Protein AF-A0A1H5TJH4-F1 (afdb_monomer)

Foldseek 3Di:
DDDDDDDDDDDDDDDDDDDPPPDDDDDPPLPPFADQKAKDWDAACDDQQHRDIWM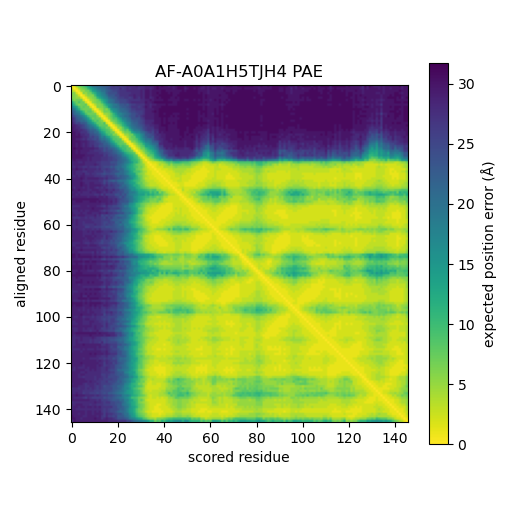WIWGQDPLGIKIKTKDFPHPDWDQDPVRWIWGWIKIWIDDPSVRDIDIAIWIQTPVQRKTARPVVQKIWGQADWTAHSVRHTGGTGIGHDD

Organism: NCBI:txid493375

Structure (mmCIF, N/CA/C/O backbone):
data_AF-A0A1H5TJH4-F1
#
_entry.id   AF-A0A1H5TJH4-F1
#
loop_
_atom_site.group_PDB
_atom_site.id
_atom_site.type_symbol
_atom_site.label_atom_id
_atom_site.label_alt_id
_atom_site.label_comp_id
_atom_site.label_asym_id
_atom_site.label_entity_id
_atom_site.label_seq_id
_atom_site.pdbx_PDB_ins_code
_atom_site.Cartn_x
_atom_site.Cartn_y
_atom_site.Cartn_z
_atom_site.occupancy
_atom_site.B_iso_or_equiv
_atom_site.auth_seq_id
_atom_site.auth_comp_id
_atom_site.auth_asym_id
_atom_site.auth_atom_id
_atom_site.pdbx_PDB_model_num
ATOM 1 N N . MET A 1 1 ? -16.532 53.457 70.701 1.00 37.81 1 MET A N 1
ATOM 2 C CA . MET A 1 1 ? -15.664 54.403 69.962 1.00 37.81 1 MET A CA 1
ATOM 3 C C . MET A 1 1 ? -14.207 53.979 70.138 1.00 37.81 1 MET A C 1
ATOM 5 O O . MET A 1 1 ? -13.840 53.761 71.278 1.00 37.81 1 MET A O 1
ATOM 9 N N . ARG A 1 2 ? -13.441 53.896 69.029 1.00 38.47 2 ARG A N 1
ATOM 10 C CA . ARG A 1 2 ? -11.954 53.946 68.896 1.00 38.47 2 ARG A CA 1
ATOM 11 C C . ARG A 1 2 ? -11.147 52.906 69.707 1.00 38.47 2 ARG A C 1
ATOM 13 O O . ARG A 1 2 ? -11.067 52.998 70.917 1.00 38.47 2 ARG A O 1
ATOM 20 N N . ASN A 1 3 ? -10.637 51.819 69.122 1.00 36.03 3 ASN A N 1
ATOM 21 C CA . ASN A 1 3 ? -9.486 51.695 68.205 1.00 36.03 3 ASN A CA 1
ATOM 22 C C . ASN A 1 3 ? -8.188 52.344 68.730 1.00 36.03 3 ASN A C 1
ATOM 24 O O . ASN A 1 3 ? -8.114 53.569 68.764 1.00 36.03 3 ASN A O 1
ATOM 28 N N . SER A 1 4 ? -7.178 51.525 69.062 1.00 40.84 4 SER A N 1
ATOM 29 C CA . SER A 1 4 ? -5.758 51.836 68.826 1.00 40.84 4 SER A CA 1
ATOM 30 C C . SER A 1 4 ? -4.835 50.622 69.011 1.00 40.84 4 SER A C 1
ATOM 32 O O . SER A 1 4 ? -4.855 49.939 70.030 1.00 40.84 4 SER A O 1
ATOM 34 N N . ASN A 1 5 ? -4.025 50.410 67.973 1.00 40.78 5 ASN A N 1
ATOM 35 C CA . ASN A 1 5 ? -2.920 49.468 67.806 1.00 40.78 5 ASN A CA 1
ATOM 36 C C . ASN A 1 5 ? -1.694 49.795 68.677 1.00 40.78 5 ASN A C 1
ATOM 38 O O . ASN A 1 5 ? -1.345 50.964 68.783 1.00 40.78 5 ASN A O 1
ATOM 42 N N . TYR A 1 6 ? -0.946 48.761 69.085 1.00 34.84 6 TYR A N 1
ATOM 43 C CA . TYR A 1 6 ? 0.533 48.713 69.131 1.00 34.84 6 TYR A CA 1
ATOM 44 C C . TYR A 1 6 ? 0.941 47.238 68.905 1.00 34.84 6 TYR A C 1
ATOM 46 O O . TYR A 1 6 ? 0.585 46.375 69.695 1.00 34.84 6 TYR A O 1
ATOM 54 N N . GLN A 1 7 ? 1.337 46.829 67.693 1.00 35.69 7 GLN A N 1
ATOM 55 C CA . GLN A 1 7 ? 2.693 46.829 67.112 1.00 35.69 7 GLN A CA 1
ATOM 56 C C . GLN A 1 7 ? 3.758 45.958 67.819 1.00 35.69 7 GLN A C 1
ATOM 58 O O . GLN A 1 7 ? 4.212 46.315 68.894 1.00 35.69 7 GLN A O 1
ATOM 63 N N . ASN A 1 8 ? 4.253 44.956 67.058 1.00 33.53 8 ASN A N 1
ATOM 64 C CA . ASN A 1 8 ? 5.662 44.527 66.870 1.00 33.53 8 ASN A CA 1
ATOM 65 C C . ASN A 1 8 ? 6.471 44.043 68.106 1.00 33.53 8 ASN A C 1
ATOM 67 O O . ASN A 1 8 ? 6.488 44.694 69.131 1.00 33.53 8 ASN A O 1
ATOM 71 N N . ARG A 1 9 ? 7.306 42.989 68.086 1.00 33.62 9 ARG A N 1
ATOM 72 C CA . ARG A 1 9 ? 8.088 42.352 67.007 1.00 33.62 9 ARG A CA 1
ATOM 73 C C . ARG A 1 9 ? 8.786 41.079 67.537 1.00 33.62 9 ARG A C 1
ATOM 75 O O . ARG A 1 9 ? 9.112 41.002 68.713 1.00 33.62 9 ARG A O 1
ATOM 82 N N . ASN A 1 10 ? 9.189 40.224 66.591 1.00 33.00 10 ASN A N 1
ATOM 83 C CA . ASN A 1 10 ? 10.299 39.252 66.631 1.00 33.00 10 ASN A CA 1
ATOM 84 C C . ASN A 1 10 ? 10.096 37.889 67.321 1.00 33.00 10 ASN A C 1
ATOM 86 O O . ASN A 1 10 ? 10.311 37.748 68.518 1.00 33.00 10 ASN A O 1
ATOM 90 N N . ARG A 1 11 ? 9.981 36.828 66.503 1.00 32.78 11 ARG A N 1
ATOM 91 C CA . ARG A 1 11 ? 11.129 35.953 66.167 1.00 32.78 11 ARG A CA 1
ATOM 92 C C . ARG A 1 11 ? 10.775 34.923 65.081 1.00 32.78 11 ARG A C 1
ATOM 94 O O . ARG A 1 11 ? 9.888 34.100 65.240 1.00 32.78 11 ARG A O 1
ATOM 101 N N . SER A 1 12 ? 11.531 35.014 63.988 1.00 41.97 12 SER A N 1
ATOM 102 C CA . SER A 1 12 ? 11.979 33.961 63.065 1.00 41.97 12 SER A CA 1
ATOM 103 C C . SER A 1 12 ? 11.523 32.514 63.336 1.00 41.97 12 SER A C 1
ATOM 105 O O . SER A 1 12 ? 11.950 31.908 64.319 1.00 41.97 12 SER A O 1
ATOM 107 N N . ARG A 1 13 ? 10.803 31.912 62.375 1.00 31.64 13 ARG A N 1
ATOM 108 C CA . ARG A 1 13 ? 11.032 30.519 61.952 1.00 31.64 13 ARG A CA 1
ATOM 109 C C . ARG A 1 13 ? 10.420 30.222 60.579 1.00 31.64 13 ARG A C 1
ATOM 111 O O . ARG A 1 13 ? 9.217 30.314 60.379 1.00 31.64 13 ARG A O 1
ATOM 118 N N . ASN A 1 14 ? 11.309 29.864 59.656 1.00 38.00 14 ASN A N 1
ATOM 119 C CA . ASN A 1 14 ? 11.125 28.930 58.546 1.00 38.00 14 ASN A CA 1
ATOM 120 C C . ASN A 1 14 ? 9.839 28.083 58.600 1.00 38.00 14 ASN A C 1
ATOM 122 O O . ASN A 1 14 ? 9.698 27.272 59.508 1.00 38.00 14 ASN A O 1
ATOM 126 N N . GLN A 1 15 ? 9.000 28.174 57.565 1.00 40.19 15 GLN A N 1
ATOM 127 C CA . GLN A 1 15 ? 8.762 27.104 56.578 1.00 40.19 15 GLN A CA 1
ATOM 128 C C . GLN A 1 15 ? 7.639 27.544 55.627 1.00 40.19 15 GLN A C 1
ATOM 130 O O . GLN A 1 15 ? 6.494 27.753 56.019 1.00 40.19 15 GLN A O 1
ATOM 135 N N . ARG A 1 16 ? 8.008 27.744 54.358 1.00 34.62 16 ARG A N 1
ATOM 136 C CA . ARG A 1 16 ? 7.110 28.124 53.267 1.00 34.62 16 ARG A CA 1
ATOM 137 C C . ARG A 1 16 ? 6.187 26.947 52.939 1.00 34.62 16 ARG A C 1
ATOM 139 O O . ARG A 1 16 ? 6.610 25.996 52.293 1.00 34.62 16 ARG A O 1
ATOM 146 N N . PHE A 1 17 ? 4.932 27.050 53.361 1.00 36.88 17 PHE A N 1
ATOM 147 C CA . PHE A 1 17 ? 3.804 26.385 52.716 1.00 36.88 17 PHE A CA 1
ATOM 148 C C . PHE A 1 17 ? 3.448 27.155 51.440 1.00 36.88 17 PHE A C 1
ATOM 150 O O . PHE A 1 17 ? 3.333 28.379 51.470 1.00 36.88 17 PHE A O 1
ATOM 157 N N . GLY A 1 18 ? 3.277 26.446 50.326 1.00 31.30 18 GLY A N 1
ATOM 158 C CA . GLY A 1 18 ? 2.838 27.037 49.061 1.00 31.30 18 GLY A CA 1
ATOM 159 C C . GLY A 1 18 ? 3.332 26.240 47.866 1.00 31.30 18 GLY A C 1
ATOM 160 O O . GLY A 1 18 ? 4.171 26.718 47.109 1.00 31.30 18 GLY A O 1
ATOM 161 N N . GLY A 1 19 ? 2.858 24.996 47.754 1.00 37.22 19 GLY A N 1
ATOM 162 C CA . GLY A 1 19 ? 3.129 24.119 46.624 1.00 37.22 19 GLY A CA 1
ATOM 163 C C . GLY A 1 19 ? 2.632 24.742 45.323 1.00 37.22 19 GLY A C 1
ATOM 164 O O . GLY A 1 19 ? 1.434 24.804 45.076 1.00 37.22 19 GLY A O 1
ATOM 165 N N . ASN A 1 20 ? 3.573 25.171 44.487 1.00 33.94 20 ASN A N 1
ATOM 166 C CA . ASN A 1 20 ? 3.331 25.399 43.071 1.00 33.94 20 ASN A CA 1
ATOM 167 C C . ASN A 1 20 ? 3.579 24.076 42.345 1.00 33.94 20 ASN A C 1
ATOM 169 O O . ASN A 1 20 ? 4.683 23.806 41.871 1.00 33.94 20 ASN A O 1
ATOM 173 N N . ASN A 1 21 ? 2.536 23.243 42.312 1.00 36.44 21 ASN A N 1
ATOM 174 C CA . ASN A 1 21 ? 2.425 22.126 41.382 1.00 36.44 21 ASN A CA 1
ATOM 175 C C . ASN A 1 21 ? 2.375 22.696 39.961 1.00 36.44 21 ASN A C 1
ATOM 177 O O . ASN A 1 21 ? 1.312 23.040 39.452 1.00 36.44 21 ASN A O 1
ATOM 181 N N . TYR A 1 22 ? 3.534 22.778 39.312 1.00 37.19 22 TYR A N 1
ATOM 182 C CA . TYR A 1 22 ? 3.627 22.834 37.855 1.00 37.19 22 TYR A CA 1
ATOM 183 C C . TYR A 1 22 ? 3.433 21.418 37.296 1.00 37.19 22 TYR A C 1
ATOM 185 O O . TYR A 1 22 ? 4.318 20.841 36.671 1.00 37.19 22 TYR A O 1
ATOM 193 N N . GLU A 1 23 ? 2.261 20.848 37.555 1.00 45.41 23 GLU A N 1
ATOM 194 C CA . GLU A 1 23 ? 1.740 19.688 36.845 1.00 45.41 23 GLU A CA 1
ATOM 195 C C . GLU A 1 23 ? 0.528 20.142 36.033 1.00 45.41 23 GLU A C 1
ATOM 197 O O . GLU A 1 23 ? -0.278 20.937 36.500 1.00 45.41 23 GLU A O 1
ATOM 202 N N . GLN A 1 24 ? 0.395 19.583 34.830 1.00 42.47 24 GLN A N 1
ATOM 203 C CA . GLN A 1 24 ? -0.679 19.805 33.853 1.00 42.47 24 GLN A CA 1
ATOM 204 C C . GLN A 1 24 ? -0.566 21.069 32.998 1.00 42.47 24 GLN A C 1
ATOM 206 O O . GLN A 1 24 ? -1.117 22.117 33.313 1.00 42.47 24 GLN A O 1
ATOM 211 N N . ASN A 1 25 ? 0.037 20.916 31.815 1.00 37.59 25 ASN A N 1
ATOM 212 C CA . ASN A 1 25 ? -0.670 21.144 30.543 1.00 37.59 25 ASN A CA 1
ATOM 213 C C . ASN A 1 25 ? 0.266 20.930 29.346 1.00 37.59 25 ASN A C 1
ATOM 215 O O . ASN A 1 25 ? 0.716 21.881 28.718 1.00 37.59 25 ASN A O 1
ATOM 219 N N . ASN A 1 26 ? 0.571 19.675 29.000 1.00 37.94 26 ASN A N 1
ATOM 220 C CA . ASN A 1 26 ? 1.230 19.406 27.713 1.00 37.94 26 ASN A CA 1
ATOM 221 C C . ASN A 1 26 ? 0.802 18.096 27.030 1.00 37.94 26 ASN A C 1
ATOM 223 O O . ASN A 1 26 ? 1.524 17.550 26.202 1.00 37.94 26 ASN A O 1
ATOM 227 N N . SER A 1 27 ? -0.394 17.589 27.345 1.00 41.41 27 SER A N 1
ATOM 228 C CA . SER A 1 27 ? -0.876 16.292 26.835 1.00 41.41 27 SER A CA 1
ATOM 229 C C . SER A 1 27 ? -2.049 16.388 25.849 1.00 41.41 27 SER A C 1
ATOM 231 O O . SER A 1 27 ? -2.448 15.373 25.286 1.00 41.41 27 SER A O 1
ATOM 233 N N . TYR A 1 28 ? -2.585 17.583 25.577 1.00 40.53 28 TYR A N 1
ATOM 234 C CA . TYR A 1 28 ? -3.806 17.740 24.769 1.00 40.53 28 TYR A CA 1
ATOM 235 C C . TYR A 1 28 ? -3.594 17.889 23.250 1.00 40.53 28 TYR A C 1
ATOM 237 O O . TYR A 1 28 ? -4.558 17.776 22.500 1.00 40.53 28 TYR A O 1
ATOM 245 N N . ASN A 1 29 ? -2.358 18.039 22.757 1.00 45.22 29 ASN A N 1
ATOM 246 C CA . ASN A 1 29 ? -2.097 18.186 21.313 1.00 45.22 29 ASN A CA 1
ATOM 247 C C . ASN A 1 29 ? -1.750 16.878 20.572 1.00 45.22 29 ASN A C 1
ATOM 249 O O . ASN A 1 29 ? -1.642 16.881 19.349 1.00 45.22 29 ASN A O 1
ATOM 253 N N . PHE A 1 30 ? -1.611 15.740 21.265 1.00 48.16 30 PHE A N 1
ATOM 254 C CA . PHE A 1 30 ? -1.276 14.459 20.615 1.00 48.16 30 PHE A CA 1
ATOM 255 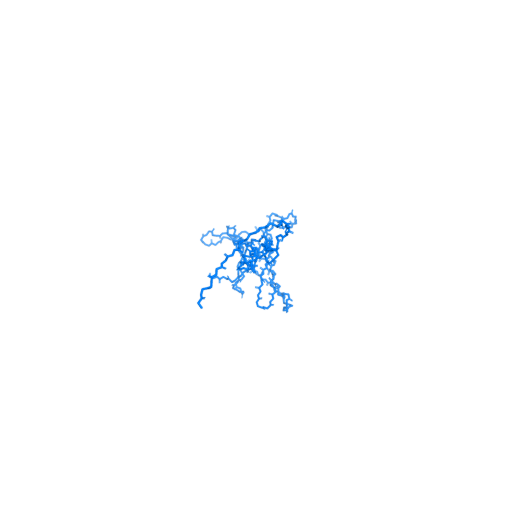C C . PHE A 1 30 ? -2.495 13.648 20.139 1.00 48.16 30 PHE A C 1
ATOM 257 O O . PHE A 1 30 ? -2.339 12.698 19.375 1.00 48.16 30 PHE A O 1
ATOM 264 N N . VAL A 1 31 ? -3.711 14.008 20.564 1.00 51.06 31 VAL A N 1
ATOM 265 C CA . VAL A 1 31 ? -4.922 13.200 20.311 1.00 51.06 31 VAL A CA 1
ATOM 266 C C . VAL A 1 31 ? -5.672 13.626 19.041 1.00 51.06 31 VAL A C 1
ATOM 268 O O . VAL A 1 31 ? -6.358 12.806 18.436 1.00 51.06 31 VAL A O 1
ATOM 271 N N . GLN A 1 32 ? -5.531 14.871 18.575 1.00 54.62 32 GLN A N 1
ATOM 272 C CA . GLN A 1 32 ? -6.391 15.380 17.496 1.00 54.62 32 GLN A CA 1
ATOM 273 C C . GLN A 1 32 ? -5.999 14.965 16.068 1.00 54.62 32 GLN A C 1
ATOM 275 O O . GLN A 1 32 ? -6.840 15.060 15.182 1.00 54.62 32 GLN A O 1
ATOM 280 N N . ASN A 1 33 ? -4.791 14.447 15.825 1.00 69.94 33 ASN A N 1
ATOM 281 C CA . ASN A 1 33 ? -4.334 14.100 14.469 1.00 69.94 33 ASN A CA 1
ATOM 282 C C . ASN A 1 33 ? -3.755 12.680 14.367 1.00 69.94 33 ASN A C 1
ATOM 284 O O . ASN A 1 33 ? -2.761 12.450 13.671 1.00 69.94 33 ASN A O 1
ATOM 288 N N . GLU A 1 34 ? -4.370 11.703 15.049 1.00 87.94 34 GLU A N 1
ATOM 289 C CA . GLU A 1 34 ? -4.008 10.303 14.815 1.00 87.94 34 GLU A CA 1
ATOM 290 C C . GLU A 1 34 ? -4.365 9.890 13.382 1.00 87.94 34 GLU A C 1
ATOM 292 O O . GLU A 1 34 ? -5.515 9.945 12.931 1.00 87.94 34 GLU A O 1
ATOM 297 N N . LYS A 1 35 ? -3.361 9.439 12.636 1.00 91.75 35 LYS A N 1
ATOM 298 C CA . LYS A 1 35 ? -3.579 8.901 11.302 1.00 91.75 35 LYS A CA 1
ATOM 299 C C . LYS A 1 35 ? -4.297 7.558 11.435 1.00 91.75 35 LYS A C 1
ATOM 301 O O . LYS A 1 35 ? -3.831 6.653 12.125 1.00 91.75 35 LYS A O 1
ATOM 306 N N . LYS A 1 36 ? -5.427 7.421 10.741 1.00 92.56 36 LYS A N 1
ATOM 307 C CA . LYS A 1 36 ? -6.257 6.202 10.733 1.00 92.56 36 LYS A CA 1
ATOM 308 C C . LYS A 1 36 ? -6.004 5.307 9.524 1.00 92.56 36 LYS A C 1
ATOM 310 O O . LYS A 1 36 ? -6.707 4.319 9.345 1.00 92.56 36 LYS A O 1
ATOM 315 N N . SER A 1 37 ? -5.027 5.640 8.693 1.00 95.12 37 SER A N 1
ATOM 316 C CA . SER A 1 37 ? -4.609 4.825 7.558 1.00 95.12 37 SER A CA 1
ATOM 317 C C . SER A 1 37 ? -3.137 5.039 7.243 1.00 95.12 37 SER A C 1
ATOM 319 O O . SER A 1 37 ? -2.518 5.961 7.765 1.00 95.12 37 SER A O 1
ATOM 321 N N . GLY A 1 38 ? -2.565 4.209 6.383 1.00 96.25 38 GLY A N 1
ATOM 322 C CA . GLY A 1 38 ? -1.197 4.363 5.912 1.00 96.25 38 GLY A CA 1
ATOM 323 C C . GLY A 1 38 ? -0.868 3.362 4.818 1.00 96.25 38 GLY A C 1
ATOM 324 O O . GLY A 1 38 ? -1.609 2.403 4.595 1.00 96.25 38 GLY A O 1
ATOM 325 N N . ALA A 1 39 ? 0.246 3.597 4.137 1.00 97.25 39 ALA A N 1
ATOM 326 C CA . ALA A 1 39 ? 0.773 2.684 3.135 1.00 97.25 39 ALA A CA 1
ATOM 327 C C . ALA A 1 39 ? 2.300 2.731 3.135 1.00 97.25 39 ALA A C 1
ATOM 329 O O . ALA A 1 39 ? 2.903 3.803 3.136 1.00 97.25 39 ALA A O 1
ATOM 330 N N . VAL A 1 40 ? 2.918 1.557 3.136 1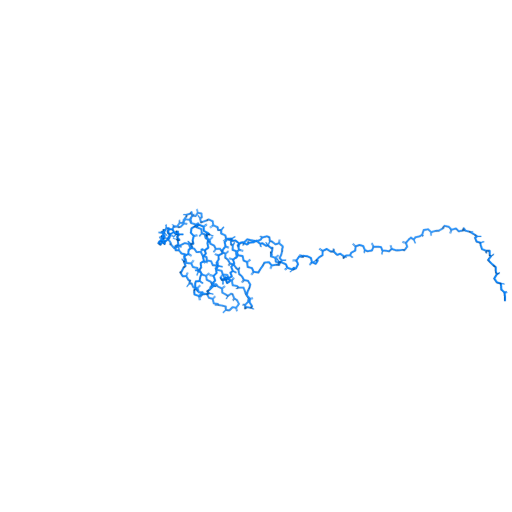.00 96.62 40 VAL A N 1
ATOM 331 C CA . VAL A 1 40 ? 4.365 1.373 3.097 1.00 96.62 40 VAL A CA 1
ATOM 332 C C . VAL A 1 40 ? 4.719 0.740 1.767 1.00 96.62 40 VAL A C 1
ATOM 334 O O . VAL A 1 40 ? 4.229 -0.337 1.441 1.00 96.62 40 VAL A O 1
ATOM 337 N N . TYR A 1 41 ? 5.583 1.421 1.024 1.00 96.25 41 TYR A N 1
ATOM 338 C CA . TYR A 1 41 ? 6.098 0.972 -0.259 1.00 96.25 41 TYR A CA 1
ATOM 339 C C . TYR A 1 41 ? 7.501 0.426 -0.034 1.00 96.25 41 TYR A C 1
ATOM 341 O O . TYR A 1 41 ? 8.360 1.114 0.521 1.00 96.25 41 TYR A O 1
ATOM 349 N N . SER A 1 42 ? 7.725 -0.804 -0.467 1.00 95.19 42 SER A N 1
ATOM 350 C CA . SER A 1 42 ? 8.984 -1.514 -0.289 1.00 95.19 42 SER A CA 1
ATOM 351 C C . SER A 1 42 ? 9.466 -2.029 -1.633 1.00 95.19 42 SER A C 1
ATOM 353 O O . SER A 1 42 ? 8.676 -2.477 -2.460 1.00 95.19 42 SER A O 1
ATOM 355 N N . ARG A 1 43 ? 10.777 -1.995 -1.865 1.00 94.69 43 ARG A N 1
ATOM 356 C CA . ARG A 1 43 ? 11.360 -2.606 -3.061 1.00 94.69 43 ARG A CA 1
ATOM 357 C C . ARG A 1 43 ? 11.540 -4.104 -2.842 1.00 94.69 43 ARG A C 1
ATOM 359 O O . ARG A 1 43 ? 12.071 -4.521 -1.810 1.00 94.69 43 ARG A O 1
ATOM 366 N N . ILE A 1 44 ? 11.115 -4.905 -3.810 1.00 92.44 44 ILE A N 1
ATOM 367 C CA . ILE A 1 44 ? 11.300 -6.355 -3.807 1.00 92.44 44 ILE A CA 1
ATOM 368 C C . ILE A 1 44 ? 12.779 -6.634 -4.068 1.00 92.44 44 ILE A C 1
ATOM 370 O O . ILE A 1 44 ? 13.333 -6.198 -5.076 1.00 92.44 44 ILE A O 1
ATOM 374 N N . LYS A 1 45 ? 13.427 -7.326 -3.127 1.00 91.88 45 LYS A N 1
ATOM 375 C CA . LYS A 1 45 ? 14.883 -7.524 -3.134 1.00 91.88 45 LYS A CA 1
ATOM 376 C C . LYS A 1 45 ? 15.348 -8.771 -3.884 1.00 91.88 45 LYS A C 1
ATOM 378 O O . LYS A 1 45 ? 16.522 -8.833 -4.202 1.00 91.88 45 LYS A O 1
ATOM 383 N N . LYS A 1 46 ? 14.483 -9.777 -4.057 1.00 89.50 46 LYS A N 1
ATOM 384 C CA . LYS A 1 46 ? 14.809 -11.085 -4.653 1.00 89.50 46 LYS A CA 1
ATOM 385 C C . LYS A 1 46 ? 13.556 -11.723 -5.263 1.00 89.50 46 LYS A C 1
ATOM 387 O O . LYS A 1 46 ? 12.450 -11.456 -4.786 1.00 89.50 46 LYS A O 1
ATOM 392 N N . GLY A 1 47 ? 13.739 -12.615 -6.237 1.00 86.25 47 GLY A N 1
ATOM 393 C CA . GLY A 1 47 ? 12.680 -13.444 -6.833 1.00 86.25 47 GLY A CA 1
ATOM 394 C C . GLY A 1 47 ? 12.170 -12.925 -8.182 1.00 86.25 47 GLY A C 1
ATOM 395 O O . GLY A 1 47 ? 12.746 -12.015 -8.762 1.00 86.25 47 GLY A O 1
ATOM 396 N N . LYS A 1 48 ? 11.065 -13.498 -8.684 1.00 80.62 48 LYS A N 1
ATOM 397 C CA . LYS A 1 48 ? 10.542 -13.241 -10.045 1.00 80.62 48 LYS A CA 1
ATOM 398 C C . LYS A 1 48 ? 10.274 -11.758 -10.352 1.00 80.62 48 LYS A C 1
ATOM 400 O O . LYS A 1 48 ? 10.432 -11.340 -11.489 1.00 80.62 48 LYS A O 1
ATOM 405 N N . ASN A 1 49 ? 9.899 -10.978 -9.339 1.00 85.62 49 ASN A N 1
ATOM 406 C CA . ASN A 1 49 ? 9.575 -9.555 -9.466 1.00 85.62 49 ASN A CA 1
ATOM 407 C C . ASN A 1 49 ? 10.613 -8.660 -8.766 1.00 85.62 49 ASN A C 1
ATOM 409 O O . ASN A 1 49 ? 10.263 -7.623 -8.193 1.00 85.62 49 ASN A O 1
ATOM 413 N N . GLU A 1 50 ? 11.882 -9.082 -8.747 1.00 89.25 50 GLU A N 1
ATOM 414 C CA . GLU A 1 50 ? 12.984 -8.297 -8.192 1.00 89.25 50 GLU A CA 1
ATOM 415 C C . GLU A 1 50 ? 13.043 -6.891 -8.803 1.00 89.25 50 GLU A C 1
ATOM 417 O O . GLU A 1 50 ? 12.793 -6.676 -9.987 1.00 89.25 50 GLU A O 1
ATOM 422 N N . GLY A 1 51 ? 13.314 -5.898 -7.959 1.00 87.38 51 GLY A N 1
ATOM 423 C CA . GLY A 1 51 ? 13.311 -4.495 -8.355 1.00 87.38 51 GLY A CA 1
ATOM 424 C C . GLY A 1 51 ? 11.918 -3.861 -8.410 1.00 87.38 51 GLY A C 1
ATOM 425 O O . GLY A 1 51 ? 11.842 -2.633 -8.320 1.00 87.38 51 GLY A O 1
ATOM 426 N N . GLY A 1 52 ? 10.848 -4.663 -8.463 1.00 89.44 52 GLY A N 1
ATOM 427 C CA . GLY A 1 52 ? 9.459 -4.220 -8.363 1.00 89.44 52 GLY A CA 1
ATOM 428 C C . GLY A 1 52 ? 9.113 -3.613 -6.999 1.00 89.44 52 GLY A C 1
ATOM 429 O O . GLY A 1 52 ? 9.879 -3.692 -6.038 1.00 89.44 52 GLY A O 1
ATOM 430 N N . THR A 1 53 ? 7.943 -2.981 -6.901 1.00 94.69 53 THR A N 1
ATOM 431 C CA . THR A 1 53 ? 7.470 -2.354 -5.653 1.00 94.69 53 THR A CA 1
ATOM 432 C C . THR A 1 53 ? 6.373 -3.204 -5.028 1.00 94.69 53 THR A C 1
ATOM 434 O O . THR A 1 53 ? 5.369 -3.435 -5.683 1.00 94.69 53 THR A O 1
ATOM 437 N N . SER A 1 54 ? 6.517 -3.647 -3.783 1.00 95.31 54 SER A N 1
ATOM 438 C CA . SER A 1 54 ? 5.405 -4.178 -2.991 1.00 95.31 54 SER A CA 1
ATOM 439 C C . SER A 1 54 ? 4.824 -3.086 -2.100 1.00 95.31 54 SER A C 1
ATOM 441 O O . SER A 1 54 ? 5.531 -2.160 -1.689 1.00 95.31 54 SER A O 1
ATOM 443 N N . VAL A 1 55 ? 3.529 -3.174 -1.807 1.00 97.31 55 VAL A N 1
ATOM 444 C CA . VAL A 1 55 ? 2.839 -2.182 -0.977 1.00 97.31 55 VAL A CA 1
ATOM 445 C C . VAL A 1 55 ? 2.061 -2.881 0.119 1.00 97.31 55 VAL A C 1
ATOM 447 O O . VAL A 1 55 ? 1.236 -3.739 -0.163 1.00 97.31 55 VAL A O 1
ATOM 450 N N . ASN A 1 56 ? 2.291 -2.478 1.364 1.00 97.75 56 ASN A N 1
ATOM 451 C CA . ASN A 1 56 ? 1.485 -2.898 2.505 1.00 97.75 56 ASN A CA 1
ATOM 452 C C . ASN A 1 56 ? 0.725 -1.687 3.029 1.00 97.75 56 ASN A C 1
ATOM 454 O O . ASN A 1 56 ? 1.325 -0.699 3.458 1.00 97.75 56 ASN A O 1
ATOM 458 N N . ALA A 1 57 ? -0.594 -1.755 3.000 1.00 97.50 57 ALA A N 1
ATOM 459 C CA . ALA A 1 57 ? -1.480 -0.669 3.360 1.00 97.50 57 ALA A CA 1
ATOM 460 C C . ALA A 1 57 ? -2.450 -1.087 4.460 1.00 97.50 57 ALA A C 1
ATOM 462 O O . ALA A 1 57 ? -2.785 -2.259 4.623 1.00 97.50 57 ALA A O 1
ATOM 463 N N . TRP A 1 58 ? -2.900 -0.114 5.242 1.00 96.38 58 TRP A N 1
ATOM 464 C CA . TRP A 1 58 ? -3.823 -0.343 6.342 1.00 96.38 58 TRP A CA 1
ATOM 465 C C . TRP A 1 58 ? -4.741 0.853 6.528 1.00 96.38 58 TRP A C 1
ATOM 467 O O . TRP A 1 58 ? -4.366 1.998 6.266 1.00 96.38 58 TRP A O 1
ATOM 477 N N . ARG A 1 59 ? -5.960 0.592 6.986 1.00 94.94 59 ARG A N 1
ATOM 478 C CA . ARG A 1 59 ? -6.897 1.621 7.414 1.00 94.94 59 ARG A CA 1
ATOM 479 C C . ARG A 1 59 ? -7.817 1.094 8.503 1.00 94.94 59 ARG A C 1
ATOM 481 O O . ARG A 1 59 ? -8.304 -0.032 8.443 1.00 94.94 59 ARG A O 1
ATOM 488 N N . LYS A 1 60 ? -8.093 1.938 9.484 1.00 92.88 60 LYS A N 1
ATOM 489 C CA . LYS A 1 60 ? -9.109 1.710 10.502 1.00 92.88 60 LYS A CA 1
ATOM 490 C C . LYS A 1 60 ? -10.460 2.141 9.943 1.00 92.88 60 LYS A C 1
ATOM 492 O O . LYS A 1 60 ? -10.640 3.291 9.545 1.00 92.88 60 LYS A O 1
ATOM 497 N N . THR A 1 61 ? -11.402 1.214 9.909 1.00 91.94 61 THR A N 1
ATOM 498 C CA . THR A 1 61 ? -12.790 1.447 9.505 1.00 91.94 61 THR A CA 1
ATOM 499 C C . THR A 1 61 ? -13.710 1.400 10.724 1.00 91.94 61 THR A C 1
ATOM 501 O O . THR A 1 61 ? -13.257 1.138 11.839 1.00 91.94 61 THR A O 1
ATOM 504 N N . LYS A 1 62 ? -15.012 1.649 10.525 1.00 89.56 62 LYS A N 1
ATOM 505 C CA . LYS A 1 62 ? -16.021 1.414 11.572 1.00 89.56 62 LYS A CA 1
ATOM 506 C C . LYS A 1 62 ? -16.079 -0.062 11.983 1.00 89.56 62 LYS A C 1
ATOM 508 O O . LYS A 1 62 ? -16.261 -0.347 13.156 1.00 89.56 62 LYS A O 1
ATOM 513 N N . ASN A 1 63 ? -15.832 -0.964 11.033 1.00 88.31 63 ASN A N 1
ATOM 514 C CA . ASN A 1 63 ? -15.859 -2.413 11.222 1.00 88.31 63 ASN A CA 1
ATOM 515 C C . ASN A 1 63 ? -14.463 -2.965 11.545 1.00 88.31 63 ASN A C 1
ATOM 517 O O . ASN A 1 63 ? -14.182 -4.119 11.260 1.00 88.31 63 ASN A O 1
ATOM 521 N N . GLY A 1 64 ? -13.567 -2.122 12.067 1.00 91.38 64 GLY A N 1
ATOM 522 C CA . GLY A 1 64 ? -12.228 -2.522 12.480 1.00 91.38 64 GLY A CA 1
ATOM 523 C C . GLY A 1 64 ? -11.148 -2.405 11.397 1.00 91.38 64 GLY A C 1
ATOM 524 O O . GLY A 1 64 ? -11.223 -1.521 10.530 1.00 91.38 64 GLY A O 1
ATOM 525 N N . LEU A 1 65 ? -10.072 -3.188 11.517 1.00 93.50 65 LEU A N 1
ATOM 526 C CA . LEU A 1 65 ? -8.842 -3.008 10.736 1.00 93.50 65 LEU A CA 1
ATOM 527 C C . LEU A 1 65 ? -8.931 -3.700 9.372 1.00 93.50 65 LEU A C 1
ATOM 529 O O . LEU A 1 65 ? -9.023 -4.924 9.270 1.00 93.50 65 LEU A O 1
ATOM 533 N N . MET A 1 66 ? -8.799 -2.890 8.325 1.00 96.69 66 MET A N 1
ATOM 534 C CA . MET A 1 66 ? -8.660 -3.340 6.948 1.00 96.69 66 MET A CA 1
ATOM 535 C C . MET A 1 66 ? -7.201 -3.197 6.517 1.00 96.69 66 MET A C 1
ATOM 537 O O . MET A 1 66 ? -6.615 -2.119 6.659 1.00 96.69 66 MET A O 1
ATOM 541 N N . THR A 1 67 ? -6.620 -4.254 5.967 1.00 97.56 67 THR A N 1
ATOM 542 C CA . THR A 1 67 ? -5.268 -4.252 5.395 1.00 97.56 67 THR A CA 1
ATOM 543 C C . THR A 1 67 ? -5.316 -4.596 3.919 1.00 97.56 67 THR A C 1
ATOM 545 O O . THR A 1 67 ? -6.217 -5.306 3.483 1.00 97.56 67 THR A O 1
ATOM 548 N N . ALA A 1 68 ? -4.351 -4.099 3.157 1.00 97.94 68 ALA A N 1
ATOM 549 C CA . ALA A 1 68 ? -4.184 -4.451 1.760 1.00 97.94 68 ALA A CA 1
ATOM 550 C C . ALA A 1 68 ? -2.711 -4.722 1.453 1.00 97.94 68 ALA A C 1
ATOM 552 O O . ALA A 1 68 ? -1.861 -3.887 1.765 1.00 97.94 68 ALA A O 1
ATOM 553 N N . ASN A 1 69 ? -2.423 -5.856 0.825 1.00 97.75 69 ASN A N 1
ATOM 554 C CA . ASN A 1 69 ? -1.090 -6.212 0.353 1.00 97.75 69 ASN A CA 1
ATOM 555 C C . ASN A 1 69 ? -1.118 -6.226 -1.173 1.00 97.75 69 ASN A C 1
ATOM 557 O O . ASN A 1 69 ? -1.893 -6.968 -1.772 1.00 97.75 69 ASN A O 1
ATOM 561 N N . ALA A 1 70 ? -0.299 -5.391 -1.802 1.00 97.19 70 ALA A N 1
ATOM 562 C CA . ALA A 1 70 ? -0.232 -5.270 -3.247 1.00 97.19 70 ALA A CA 1
ATOM 563 C C . ALA A 1 70 ? 1.126 -5.734 -3.769 1.00 97.19 70 ALA A C 1
ATOM 565 O O . ALA A 1 70 ? 2.177 -5.280 -3.299 1.00 97.19 70 ALA A O 1
ATOM 566 N N . PHE A 1 71 ? 1.092 -6.588 -4.787 1.00 95.62 71 PHE A N 1
ATOM 567 C CA . PHE A 1 71 ? 2.279 -7.132 -5.434 1.00 95.62 71 PHE A CA 1
ATOM 568 C C . PHE A 1 71 ? 2.177 -6.990 -6.952 1.00 95.62 71 PHE A C 1
ATOM 570 O O . PHE A 1 71 ? 1.083 -7.145 -7.499 1.00 95.62 71 PHE A O 1
ATOM 577 N N . PRO A 1 72 ? 3.295 -6.714 -7.643 1.00 95.19 72 PRO A N 1
ATOM 578 C CA . PRO A 1 72 ? 3.316 -6.726 -9.096 1.00 95.19 72 PRO A CA 1
ATOM 579 C C . PRO A 1 72 ? 3.033 -8.146 -9.591 1.00 95.19 72 PRO A C 1
ATOM 581 O O . PRO A 1 72 ? 3.500 -9.125 -9.004 1.00 95.19 72 PRO A O 1
ATOM 584 N N . VAL A 1 73 ? 2.258 -8.248 -10.662 1.00 92.50 73 VAL A N 1
ATOM 585 C CA . VAL A 1 73 ? 1.908 -9.526 -11.302 1.00 92.50 73 VAL A CA 1
ATOM 586 C C . VAL A 1 73 ? 2.998 -9.924 -12.286 1.00 92.50 73 VAL A C 1
ATOM 588 O O . VAL A 1 73 ? 3.482 -11.057 -12.285 1.00 92.50 73 VAL A O 1
ATOM 591 N N . ASP A 1 74 ? 3.396 -8.951 -13.094 1.00 84.75 74 ASP A N 1
ATOM 592 C CA . ASP A 1 74 ? 4.438 -9.022 -14.099 1.00 84.75 74 ASP A CA 1
ATOM 593 C C . ASP A 1 74 ? 5.210 -7.688 -14.126 1.00 84.75 74 ASP A C 1
ATOM 595 O O . ASP A 1 74 ? 4.901 -6.745 -13.392 1.00 84.75 74 ASP A O 1
ATOM 599 N N . GLY A 1 75 ? 6.261 -7.633 -14.943 1.00 79.62 75 GLY A N 1
ATOM 600 C CA . GLY A 1 75 ? 7.025 -6.411 -15.206 1.00 79.62 75 GLY A CA 1
ATOM 601 C C . GLY A 1 75 ? 6.530 -5.639 -16.430 1.00 79.62 75 GLY A C 1
ATOM 602 O O . GLY A 1 75 ? 7.300 -4.857 -16.982 1.00 79.62 75 GLY A O 1
ATOM 603 N N . VAL A 1 76 ? 5.308 -5.899 -16.912 1.00 86.69 76 VAL A N 1
ATOM 604 C CA . VAL A 1 76 ? 4.814 -5.316 -18.164 1.00 86.69 76 VAL A CA 1
ATOM 605 C C . VAL A 1 76 ? 4.225 -3.935 -17.903 1.00 86.69 76 VAL A C 1
ATOM 607 O O . VAL A 1 76 ? 3.398 -3.723 -17.014 1.00 86.69 76 VAL A O 1
ATOM 610 N N . GLU A 1 77 ? 4.656 -2.977 -18.717 1.00 89.88 77 GLU A N 1
ATOM 611 C CA . GLU A 1 77 ? 4.150 -1.613 -18.698 1.00 89.88 77 GLU A CA 1
ATOM 612 C C . GLU A 1 77 ? 2.982 -1.463 -19.676 1.00 89.88 77 GLU A C 1
ATOM 614 O O . GLU A 1 77 ? 3.059 -1.841 -20.844 1.00 89.88 77 GLU A O 1
ATOM 619 N N . HIS A 1 78 ? 1.889 -0.884 -19.193 1.00 88.69 78 HIS A N 1
ATOM 620 C CA . HIS A 1 78 ? 0.708 -0.564 -19.979 1.00 88.69 78 HIS A CA 1
ATOM 621 C C . HIS A 1 78 ? 0.601 0.947 -20.129 1.00 88.69 78 HIS A C 1
ATOM 623 O O . HIS A 1 78 ? 0.388 1.654 -19.142 1.00 88.69 78 HIS A O 1
ATOM 629 N N . ALA A 1 79 ? 0.735 1.434 -21.358 1.00 91.38 79 ALA A N 1
ATOM 630 C CA . ALA A 1 79 ? 0.504 2.832 -21.683 1.00 91.38 79 ALA A CA 1
ATOM 631 C C . ALA A 1 79 ? -0.986 3.073 -21.961 1.00 91.38 79 ALA A C 1
ATOM 633 O O . ALA A 1 79 ? -1.620 2.324 -22.706 1.00 91.38 79 ALA A O 1
ATOM 634 N N 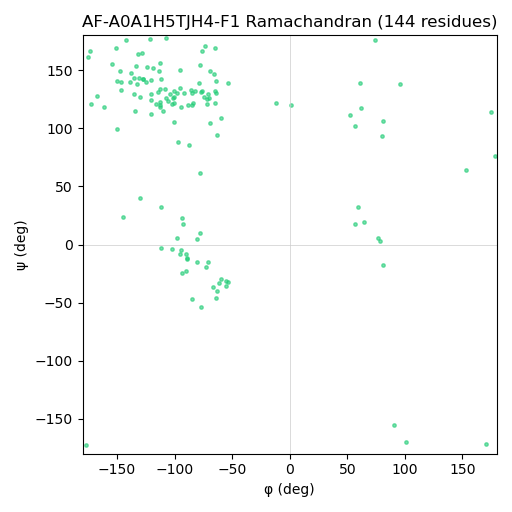. SER A 1 80 ? -1.550 4.123 -21.366 1.00 88.44 80 SER A N 1
ATOM 635 C CA . SER A 1 80 ? -2.833 4.672 -21.800 1.00 88.44 80 SER A CA 1
ATOM 636 C C . SER A 1 80 ? -2.657 5.489 -23.081 1.00 88.44 80 SER A C 1
ATOM 638 O O . SER A 1 80 ? -1.549 5.911 -23.404 1.00 88.44 80 SER A O 1
ATOM 640 N N . GLN A 1 81 ? -3.764 5.813 -23.751 1.00 84.69 81 GLN A N 1
ATOM 641 C CA . GLN A 1 81 ? -3.766 6.707 -24.915 1.00 84.69 81 GLN A CA 1
ATOM 642 C C . GLN A 1 81 ? -3.126 8.076 -24.604 1.00 84.69 81 GLN A C 1
ATOM 644 O O . GLN A 1 81 ? -2.367 8.593 -25.413 1.00 84.69 81 GLN A O 1
ATOM 649 N N . ASP A 1 82 ? -3.323 8.589 -23.383 1.00 88.00 82 ASP A N 1
ATOM 650 C CA . ASP A 1 82 ? -2.701 9.835 -22.896 1.00 88.00 82 ASP A CA 1
ATOM 651 C C . ASP A 1 82 ? -1.220 9.693 -22.473 1.00 88.00 82 ASP A C 1
ATOM 653 O O . ASP A 1 82 ? -0.680 10.565 -21.793 1.00 88.00 82 ASP A O 1
ATOM 657 N N . GLY A 1 83 ? -0.572 8.559 -22.760 1.00 87.94 83 GLY A N 1
ATOM 658 C CA . GLY A 1 83 ? 0.832 8.305 -22.414 1.00 87.94 83 GLY A CA 1
ATOM 659 C C . GLY A 1 83 ? 1.107 7.959 -20.944 1.00 87.94 83 GLY A C 1
ATOM 660 O O . GLY A 1 83 ? 2.266 7.805 -20.563 1.00 87.94 83 GLY A O 1
ATOM 661 N N . LYS A 1 84 ? 0.082 7.795 -20.095 1.00 91.00 84 LYS A N 1
ATOM 662 C CA . LYS A 1 84 ? 0.271 7.397 -18.690 1.00 91.00 84 LYS A CA 1
ATOM 663 C C . LYS A 1 84 ? 0.620 5.921 -18.607 1.00 91.00 84 LYS A C 1
ATOM 665 O O . LYS A 1 84 ? -0.123 5.072 -19.095 1.00 91.00 84 LYS A O 1
ATOM 670 N N . ILE A 1 85 ? 1.712 5.611 -17.919 1.00 93.69 85 ILE A N 1
ATOM 671 C CA . ILE A 1 85 ? 2.193 4.238 -17.775 1.00 93.69 85 ILE A CA 1
ATOM 672 C C . ILE A 1 85 ? 1.683 3.636 -16.467 1.00 93.69 85 ILE A C 1
ATOM 674 O O . ILE A 1 85 ? 1.754 4.262 -15.404 1.00 93.69 85 ILE A O 1
ATOM 678 N N . SER A 1 86 ? 1.187 2.403 -16.530 1.00 93.81 86 SER A N 1
ATOM 679 C CA . SER A 1 86 ? 0.768 1.624 -15.365 1.00 93.81 86 SER A CA 1
ATOM 680 C C . SER A 1 86 ? 1.293 0.191 -15.407 1.00 93.81 86 SER A C 1
ATOM 682 O O . SER A 1 86 ? 1.507 -0.361 -16.478 1.00 93.81 86 SER A O 1
ATOM 684 N N . MET A 1 87 ? 1.462 -0.427 -14.241 1.00 94.00 87 MET A N 1
ATOM 685 C CA . MET A 1 87 ? 1.843 -1.837 -14.091 1.00 94.00 87 MET A CA 1
ATOM 686 C C . MET A 1 87 ? 0.701 -2.630 -13.454 1.00 94.00 87 MET A C 1
ATOM 688 O O . MET A 1 87 ? -0.054 -2.080 -12.644 1.00 94.00 87 MET A O 1
ATOM 692 N N . ARG A 1 88 ? 0.577 -3.918 -13.788 1.00 95.06 88 ARG A N 1
ATOM 693 C CA . ARG A 1 88 ? -0.442 -4.801 -13.201 1.00 95.06 88 ARG A CA 1
ATOM 694 C C . ARG A 1 88 ? -0.055 -5.248 -11.805 1.00 95.06 88 ARG A C 1
ATOM 696 O O . ARG A 1 88 ? 1.054 -5.724 -11.568 1.00 95.06 88 ARG A O 1
ATOM 703 N N . TYR A 1 89 ? -1.004 -5.119 -10.891 1.00 96.56 89 TYR A N 1
ATOM 704 C CA . TYR A 1 89 ? -0.864 -5.494 -9.496 1.00 96.56 89 TYR A CA 1
ATOM 705 C C . TYR A 1 89 ? -2.007 -6.405 -9.075 1.00 96.56 89 TYR A C 1
ATOM 707 O O . TYR A 1 89 ? -3.155 -6.209 -9.469 1.00 96.56 89 TYR A O 1
ATOM 715 N N . VAL A 1 90 ? -1.685 -7.377 -8.234 1.00 96.25 90 VAL A N 1
ATOM 716 C CA . VAL A 1 90 ? -2.666 -8.123 -7.456 1.00 96.25 90 VAL A CA 1
ATOM 717 C C . VAL A 1 90 ? -2.712 -7.511 -6.064 1.00 96.25 90 VAL A C 1
ATOM 719 O O . VAL A 1 90 ? -1.666 -7.261 -5.459 1.00 96.25 90 VAL A O 1
ATOM 722 N N . VAL A 1 91 ? -3.913 -7.216 -5.579 1.00 97.75 91 VAL A N 1
ATOM 723 C CA . VAL A 1 91 ? -4.149 -6.605 -4.273 1.00 97.75 91 VAL A CA 1
ATOM 724 C C . VAL A 1 91 ? -5.022 -7.532 -3.451 1.00 97.75 91 VAL A C 1
ATOM 726 O O . VAL A 1 91 ? -6.198 -7.718 -3.748 1.00 97.75 91 VAL A O 1
ATOM 729 N N . GLU A 1 92 ? -4.453 -8.094 -2.398 1.00 98.00 92 GLU A N 1
ATOM 730 C CA . GLU A 1 92 ? -5.194 -8.847 -1.395 1.00 98.00 92 GLU A CA 1
ATOM 731 C C . GLU A 1 92 ? -5.686 -7.878 -0.320 1.00 98.00 92 GLU A C 1
ATOM 733 O O . GLU A 1 92 ? -4.881 -7.215 0.334 1.00 98.00 92 GLU A O 1
ATOM 738 N N . VAL A 1 93 ? -7.000 -7.786 -0.132 1.00 97.19 93 VAL A N 1
ATOM 739 C CA . VAL A 1 93 ? -7.651 -6.974 0.899 1.00 97.19 93 VAL A CA 1
ATOM 740 C C . VAL A 1 93 ? -8.217 -7.891 1.973 1.00 97.19 93 VAL A C 1
ATOM 742 O O . VAL A 1 93 ? -9.017 -8.781 1.689 1.00 97.19 93 VAL A O 1
ATOM 745 N N . VAL A 1 94 ? -7.843 -7.631 3.222 1.00 96.88 94 VAL A N 1
ATOM 746 C CA . VAL A 1 94 ? -8.276 -8.397 4.392 1.00 96.88 94 VAL A CA 1
ATOM 747 C C . VAL A 1 94 ? -8.992 -7.466 5.364 1.00 96.88 94 VAL A C 1
ATOM 749 O O . VAL A 1 94 ? -8.414 -6.474 5.811 1.00 96.88 94 VAL A O 1
ATOM 752 N N . ASN A 1 95 ? -10.231 -7.795 5.732 1.00 93.88 95 ASN A N 1
ATOM 753 C CA . ASN A 1 95 ? -10.900 -7.218 6.903 1.00 93.88 95 ASN A CA 1
ATOM 754 C C . ASN A 1 95 ? -10.811 -8.224 8.039 1.00 93.88 95 ASN A C 1
ATOM 756 O O . ASN A 1 95 ? -11.529 -9.224 8.034 1.00 93.88 95 ASN A O 1
ATOM 760 N N . ARG A 1 96 ? -9.940 -7.959 9.014 1.00 87.75 96 ARG A N 1
ATOM 761 C CA . ARG A 1 96 ? -9.659 -8.928 10.082 1.00 87.75 96 ARG A CA 1
ATOM 762 C C . ARG A 1 96 ? -10.883 -9.213 10.941 1.00 87.75 96 ARG A C 1
ATOM 764 O O . ARG A 1 96 ? -11.200 -10.371 11.170 1.00 87.75 96 ARG A O 1
ATOM 771 N N . ASP A 1 97 ? -11.594 -8.168 11.345 1.00 89.00 97 ASP A N 1
ATOM 772 C CA . ASP A 1 97 ? -12.741 -8.293 12.249 1.00 89.00 97 ASP A CA 1
ATOM 773 C C . ASP A 1 97 ? -13.979 -8.901 11.567 1.00 89.00 97 ASP A C 1
ATOM 775 O O . ASP A 1 97 ? -14.858 -9.429 12.238 1.00 89.00 97 ASP A O 1
ATOM 779 N N . MET A 1 98 ? -14.040 -8.867 10.231 1.00 89.19 98 MET A N 1
ATOM 780 C CA . MET A 1 98 ? -15.095 -9.524 9.447 1.00 89.19 98 MET A CA 1
ATOM 781 C C . MET A 1 98 ? -14.687 -10.917 8.942 1.00 89.19 98 MET A C 1
ATOM 783 O O . MET A 1 98 ? -15.513 -11.609 8.357 1.00 89.19 98 MET A O 1
ATOM 787 N N . GLY A 1 99 ? -13.420 -11.316 9.101 1.00 90.25 99 GLY A N 1
ATOM 788 C CA . GLY A 1 99 ? -12.899 -12.587 8.589 1.00 90.25 99 GLY A CA 1
ATOM 789 C C . GLY A 1 99 ? -12.894 -12.714 7.060 1.00 90.25 99 GLY A C 1
ATOM 790 O O . GLY A 1 99 ? -12.837 -13.826 6.545 1.00 90.25 99 GLY A O 1
ATOM 791 N N . THR A 1 100 ? -12.972 -11.606 6.314 1.00 93.44 100 THR A N 1
ATOM 792 C CA . THR A 1 100 ? -13.046 -11.641 4.843 1.00 93.44 100 THR A CA 1
ATOM 793 C C . THR A 1 100 ? -11.697 -11.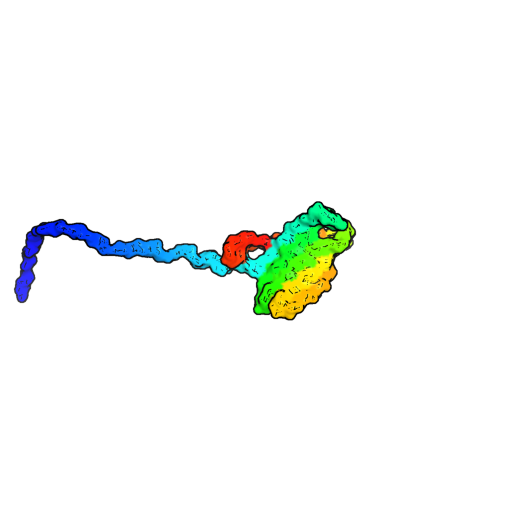341 4.205 1.00 93.44 100 THR A C 1
ATOM 795 O O . THR A 1 100 ? -11.105 -10.297 4.502 1.00 93.44 100 THR A O 1
ATOM 798 N N . THR A 1 101 ? -11.299 -12.172 3.245 1.00 96.25 101 THR A N 1
ATOM 799 C CA . THR A 1 101 ? -10.160 -11.939 2.350 1.00 96.25 101 THR A CA 1
ATOM 800 C C . THR A 1 101 ? -10.656 -11.917 0.914 1.00 96.25 101 THR A C 1
ATOM 802 O O . THR A 1 101 ? -11.401 -12.804 0.499 1.00 96.25 101 THR A O 1
ATOM 805 N N . GLN A 1 102 ? -10.281 -10.888 0.163 1.00 96.56 102 GLN A N 1
ATOM 806 C CA . GLN A 1 102 ? -10.695 -10.707 -1.225 1.00 96.56 102 GLN A CA 1
ATOM 807 C C . GLN A 1 102 ? -9.517 -10.208 -2.051 1.00 96.56 102 GLN A C 1
ATOM 809 O O . GLN A 1 102 ? -8.759 -9.352 -1.599 1.00 96.56 102 GLN A O 1
ATOM 814 N N . THR A 1 103 ? -9.387 -10.720 -3.268 1.00 97.25 103 THR A N 1
ATOM 815 C CA . THR A 1 103 ? -8.281 -10.382 -4.162 1.00 97.25 103 THR 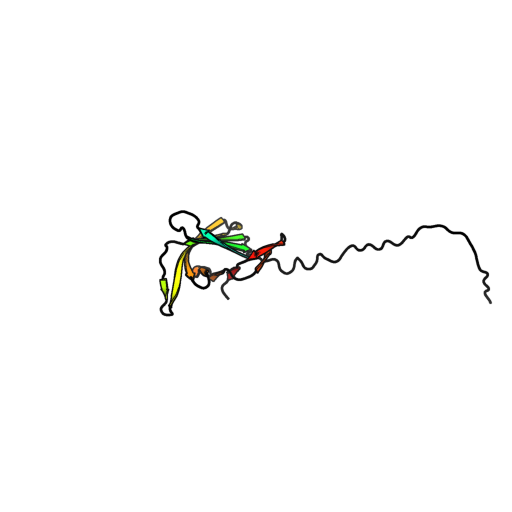A CA 1
ATOM 816 C C . THR A 1 103 ? -8.791 -9.601 -5.358 1.00 97.25 103 THR A C 1
ATOM 818 O O . THR A 1 103 ? -9.772 -9.986 -5.990 1.00 97.25 103 THR A O 1
ATOM 821 N N . TYR A 1 104 ? -8.092 -8.518 -5.677 1.00 97.25 104 TYR A N 1
ATOM 822 C CA . TYR A 1 104 ? -8.433 -7.585 -6.739 1.00 97.25 104 TYR A CA 1
ATOM 823 C C . TYR A 1 104 ? -7.272 -7.428 -7.710 1.00 97.25 104 TYR A C 1
ATOM 825 O O . TYR A 1 104 ? -6.112 -7.333 -7.304 1.00 97.25 104 TYR A O 1
ATOM 833 N N . TRP A 1 105 ? -7.588 -7.361 -8.998 1.00 96.19 105 TRP A N 1
ATOM 834 C CA . TRP A 1 105 ? -6.618 -7.046 -10.039 1.00 96.19 105 TRP A CA 1
ATOM 835 C C . TRP A 1 105 ? -6.668 -5.550 -10.311 1.00 96.19 105 TRP A C 1
ATOM 837 O O . TRP A 1 105 ? -7.695 -5.003 -10.704 1.00 96.19 105 TRP A O 1
ATOM 847 N N . CYS A 1 106 ? -5.555 -4.872 -10.076 1.00 95.38 106 CYS A N 1
ATOM 848 C CA . CYS A 1 106 ? -5.479 -3.422 -10.131 1.00 95.38 106 CYS A CA 1
ATOM 849 C C . CYS A 1 106 ? -4.330 -2.966 -11.026 1.00 95.38 106 CYS A C 1
ATOM 851 O O . CYS A 1 106 ? -3.412 -3.716 -11.358 1.00 95.38 106 CYS A O 1
ATOM 853 N N . LEU A 1 107 ? -4.371 -1.689 -11.392 1.00 94.19 107 LEU A N 1
ATOM 854 C CA . LEU A 1 107 ? -3.271 -1.016 -12.065 1.00 94.19 107 LEU A CA 1
ATOM 855 C C . LEU A 1 107 ? -2.614 -0.034 -11.099 1.00 94.19 107 LEU A C 1
ATOM 857 O O . LEU A 1 107 ? -3.297 0.735 -10.417 1.00 94.19 107 LEU A O 1
ATOM 861 N N . MET A 1 108 ? -1.285 -0.059 -11.064 1.00 95.62 108 MET A N 1
ATOM 862 C CA . MET A 1 108 ? -0.467 0.914 -10.357 1.00 95.62 108 MET A CA 1
ATOM 863 C C . MET A 1 108 ? 0.116 1.912 -11.351 1.00 95.62 108 MET A C 1
ATOM 865 O O . MET A 1 108 ? 0.877 1.518 -12.232 1.00 95.62 108 MET A O 1
ATOM 869 N N . SER A 1 109 ? -0.176 3.202 -11.187 1.00 94.75 109 SER A N 1
ATOM 870 C CA . SER A 1 109 ? 0.457 4.258 -11.990 1.00 94.75 109 SER A CA 1
ATOM 871 C C . SER A 1 109 ? 1.964 4.300 -11.717 1.00 94.75 109 SER A C 1
ATOM 873 O O . SER A 1 109 ? 2.387 4.363 -10.559 1.00 94.75 109 SER A O 1
ATOM 875 N N . LYS A 1 110 ? 2.788 4.300 -12.770 1.00 92.31 110 LYS A N 1
ATOM 876 C CA . LYS A 1 110 ? 4.251 4.355 -12.647 1.00 92.31 110 LYS A CA 1
ATOM 877 C C . LYS A 1 110 ? 4.720 5.689 -12.067 1.00 92.31 110 LYS A C 1
ATOM 879 O O . LYS A 1 110 ? 5.631 5.670 -11.243 1.00 92.31 110 LYS A O 1
ATOM 884 N N . ASP A 1 111 ? 4.064 6.791 -12.420 1.00 92.12 111 ASP A N 1
ATOM 885 C CA . ASP A 1 111 ? 4.455 8.140 -11.993 1.00 92.12 111 ASP A CA 1
ATOM 886 C C . ASP A 1 111 ? 4.035 8.417 -10.551 1.00 92.12 111 ASP A C 1
ATOM 888 O O . ASP A 1 111 ? 4.846 8.758 -9.695 1.00 92.12 111 ASP A O 1
ATOM 892 N N . THR A 1 112 ? 2.748 8.218 -10.255 1.00 93.81 112 THR A N 1
ATOM 893 C CA . THR A 1 112 ? 2.180 8.588 -8.949 1.00 93.81 112 THR A CA 1
ATOM 894 C C . THR A 1 112 ? 2.278 7.479 -7.910 1.00 93.81 112 THR A C 1
ATOM 896 O O . THR A 1 112 ? 1.991 7.718 -6.737 1.00 93.81 112 THR A O 1
ATOM 899 N N . LYS A 1 113 ? 2.623 6.257 -8.334 1.00 95.56 113 LYS A N 1
ATOM 900 C CA . LYS A 1 113 ? 2.626 5.037 -7.512 1.00 95.56 113 LYS A CA 1
ATOM 901 C C . LYS A 1 113 ? 1.271 4.730 -6.857 1.00 95.56 113 LYS A C 1
ATOM 903 O O . LYS A 1 113 ? 1.212 3.948 -5.917 1.00 95.56 113 LYS A O 1
ATOM 908 N N . LYS A 1 114 ? 0.179 5.329 -7.345 1.00 96.19 114 LYS A N 1
ATOM 909 C CA . LYS A 1 114 ? -1.178 5.090 -6.838 1.00 96.19 114 LYS A CA 1
ATOM 910 C C . LYS A 1 114 ? -1.740 3.787 -7.392 1.00 96.19 114 LYS A C 1
ATOM 912 O O . LYS A 1 114 ? -1.603 3.527 -8.587 1.00 96.19 114 LYS A O 1
ATOM 917 N N . ILE A 1 115 ? -2.421 3.032 -6.536 1.00 97.06 115 ILE A N 1
ATOM 918 C CA . ILE A 1 115 ? -3.156 1.811 -6.884 1.00 97.06 115 ILE A CA 1
ATOM 919 C C . ILE A 1 115 ? -4.634 2.056 -6.607 1.00 97.06 115 ILE A C 1
ATOM 921 O O . ILE A 1 115 ? -5.008 2.346 -5.470 1.00 97.06 115 ILE A O 1
ATOM 925 N N . PHE A 1 116 ? -5.469 1.940 -7.635 1.00 95.88 116 PHE A N 1
ATOM 926 C CA . PHE A 1 116 ? -6.917 2.098 -7.513 1.00 95.88 116 PHE A CA 1
ATOM 927 C C . PHE A 1 116 ? -7.593 0.729 -7.469 1.00 95.88 116 PHE A C 1
ATOM 929 O O . PHE A 1 116 ? -7.473 -0.044 -8.417 1.00 95.88 116 PHE A O 1
ATOM 936 N N . ILE A 1 117 ? -8.325 0.465 -6.388 1.00 96.25 117 ILE A N 1
ATOM 937 C CA . ILE A 1 117 ? -9.184 -0.711 -6.228 1.00 96.25 117 ILE A CA 1
ATOM 938 C C . ILE A 1 117 ? -10.597 -0.254 -6.588 1.00 96.25 117 ILE A C 1
ATOM 940 O O . ILE A 1 117 ? -11.332 0.266 -5.740 1.00 96.25 117 ILE A O 1
ATOM 944 N N . LYS A 1 118 ? -10.928 -0.336 -7.879 1.00 93.56 118 LYS A N 1
ATOM 945 C CA . LYS A 1 118 ? -12.130 0.290 -8.452 1.00 93.56 118 LYS A CA 1
ATOM 946 C C . LYS A 1 118 ? -13.407 -0.293 -7.858 1.00 93.56 118 LYS A C 1
ATOM 948 O O . LYS A 1 118 ? -14.316 0.456 -7.519 1.00 93.56 118 LYS A O 1
ATOM 953 N N . GLU A 1 119 ? -13.422 -1.602 -7.658 1.00 93.25 119 GLU A N 1
ATOM 954 C CA . GLU A 1 119 ? -14.528 -2.391 -7.119 1.00 93.25 119 GLU A CA 1
ATOM 955 C C . GLU A 1 119 ? -14.923 -1.949 -5.703 1.00 93.25 119 GLU A C 1
ATOM 957 O O . GLU A 1 119 ? -16.087 -2.027 -5.327 1.00 93.25 11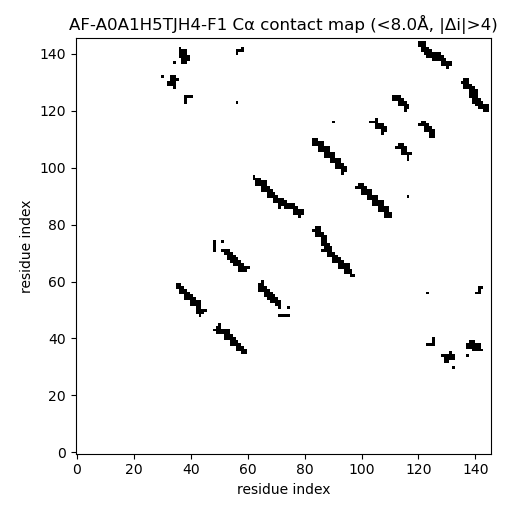9 GLU A O 1
ATOM 962 N N . LEU A 1 120 ? -13.961 -1.437 -4.927 1.00 93.12 120 LEU A N 1
ATOM 963 C CA . LEU A 1 120 ? -14.188 -0.935 -3.570 1.00 93.12 120 LEU A CA 1
ATOM 964 C C . LEU A 1 120 ? -14.254 0.600 -3.493 1.00 93.12 120 LEU A C 1
ATOM 966 O O . LEU A 1 120 ? -14.472 1.153 -2.410 1.00 93.12 120 LEU A O 1
ATOM 970 N N . GLY A 1 121 ? -14.019 1.305 -4.604 1.00 95.25 121 GLY A N 1
ATOM 971 C CA . GLY A 1 121 ? -13.869 2.763 -4.622 1.00 95.25 121 GLY A CA 1
ATOM 972 C C . GLY A 1 121 ? -12.716 3.260 -3.740 1.00 95.25 121 GLY A C 1
ATOM 973 O O . GLY A 1 121 ? -12.815 4.329 -3.128 1.00 95.25 121 GLY A O 1
ATOM 974 N N . LEU A 1 122 ? -11.644 2.468 -3.608 1.00 96.44 122 LEU A N 1
ATOM 975 C CA . LEU A 1 122 ? -10.506 2.763 -2.731 1.00 96.44 122 LEU A CA 1
ATOM 976 C C . LEU A 1 122 ? -9.230 3.057 -3.514 1.00 96.44 122 LEU A C 1
ATOM 978 O O . LEU A 1 122 ? -9.036 2.595 -4.637 1.00 96.44 122 LEU A O 1
ATOM 982 N N . VAL A 1 123 ? -8.321 3.788 -2.876 1.00 97.06 123 VAL A N 1
ATOM 983 C CA . VAL A 1 123 ? -6.984 4.071 -3.393 1.00 97.06 123 VAL A CA 1
ATOM 984 C C . VAL A 1 123 ? -5.927 3.838 -2.328 1.00 97.06 123 VAL A C 1
ATOM 986 O O . VAL A 1 123 ? -6.089 4.232 -1.169 1.00 97.06 123 VAL A O 1
ATOM 989 N N . ILE A 1 124 ? -4.826 3.222 -2.749 1.00 97.56 124 ILE A N 1
ATOM 990 C CA . ILE A 1 124 ? -3.560 3.195 -2.025 1.00 97.56 124 ILE A CA 1
ATOM 991 C C . ILE A 1 124 ? -2.649 4.236 -2.678 1.00 97.56 124 ILE A C 1
ATOM 993 O O . ILE A 1 124 ? -2.466 4.236 -3.894 1.00 97.56 124 ILE A O 1
ATOM 997 N N . SER A 1 125 ? -2.099 5.149 -1.885 1.00 96.56 125 SER A N 1
ATOM 998 C CA . SER A 1 125 ? -1.292 6.276 -2.359 1.00 96.56 125 SER A CA 1
ATOM 999 C C . SER A 1 125 ? -0.042 6.428 -1.491 1.00 96.56 125 SER A C 1
ATOM 1001 O O . SER A 1 125 ? -0.131 6.201 -0.283 1.00 96.56 125 SER A O 1
ATOM 1003 N N . PRO A 1 126 ? 1.120 6.806 -2.051 1.00 95.44 126 PRO A N 1
ATOM 1004 C CA . PRO A 1 126 ? 2.299 7.142 -1.249 1.00 95.44 126 PRO A CA 1
ATOM 1005 C C . PRO A 1 126 ? 2.129 8.475 -0.504 1.00 95.44 126 PRO A C 1
ATOM 1007 O O . PRO A 1 126 ? 2.864 8.762 0.440 1.00 95.44 126 PRO A O 1
ATOM 1010 N N . ASN A 1 127 ? 1.138 9.281 -0.897 1.00 91.88 127 ASN A N 1
ATOM 1011 C CA . ASN A 1 127 ? 0.921 10.609 -0.343 1.00 91.88 127 ASN A CA 1
ATOM 1012 C C . ASN A 1 127 ? 0.252 10.561 1.032 1.00 91.88 127 ASN A C 1
ATOM 1014 O O . ASN A 1 127 ? -0.520 9.658 1.354 1.00 91.88 127 ASN A O 1
ATOM 1018 N N . GLY A 1 128 ? 0.498 11.615 1.806 1.00 88.50 128 GLY A N 1
ATOM 1019 C CA . GLY A 1 128 ? -0.043 11.801 3.142 1.00 88.50 128 GLY A CA 1
ATOM 1020 C C . GLY A 1 128 ? 0.932 11.339 4.218 1.00 88.50 128 GLY A C 1
ATOM 1021 O O . GLY A 1 128 ? 1.534 10.273 4.142 1.00 88.50 128 GLY A O 1
ATOM 1022 N N . SER A 1 129 ? 1.038 12.120 5.280 1.00 90.25 129 SER A N 1
ATOM 1023 C CA . SER A 1 129 ? 1.891 11.854 6.437 1.00 90.25 129 SER A CA 1
ATOM 1024 C C . SER A 1 129 ? 1.084 12.035 7.720 1.00 90.25 129 SER A C 1
ATOM 1026 O O . SER A 1 129 ? -0.039 12.537 7.687 1.00 90.25 129 SER A O 1
ATOM 1028 N N . GLY A 1 130 ? 1.593 11.526 8.834 1.00 89.81 130 GLY A N 1
ATOM 1029 C CA . GLY A 1 130 ? 0.961 11.681 10.138 1.00 89.81 130 GLY A CA 1
ATOM 1030 C C . GLY A 1 130 ? 1.628 10.811 11.192 1.00 89.81 130 GLY A C 1
ATOM 1031 O O . GLY A 1 130 ? 2.665 10.193 10.941 1.00 89.81 130 GLY A O 1
ATOM 1032 N N . VAL A 1 131 ? 1.017 10.756 12.368 1.00 90.50 131 VAL A N 1
ATOM 1033 C CA . VAL A 1 131 ? 1.466 9.923 13.486 1.00 90.50 131 VAL A CA 1
ATOM 1034 C C . VAL A 1 131 ? 0.366 8.947 13.881 1.00 90.50 131 VAL A C 1
ATOM 1036 O O . VAL A 1 131 ? -0.816 9.279 13.827 1.00 90.50 131 VAL A O 1
ATOM 1039 N N . THR A 1 132 ? 0.729 7.719 14.236 1.00 88.25 132 THR A N 1
ATOM 1040 C CA . THR A 1 132 ? -0.209 6.759 14.831 1.00 88.25 132 THR A CA 1
ATOM 1041 C C . THR A 1 132 ? -0.517 7.136 16.279 1.00 88.25 132 THR A C 1
ATOM 1043 O O . THR A 1 132 ? 0.177 7.956 16.878 1.00 88.25 132 THR A O 1
ATOM 1046 N N . ARG A 1 133 ? -1.497 6.457 16.892 1.00 84.69 133 ARG A N 1
ATOM 1047 C CA . ARG A 1 133 ? -1.801 6.579 18.329 1.00 84.69 133 ARG A CA 1
ATOM 1048 C C . ARG A 1 133 ? -0.588 6.344 19.239 1.00 84.69 133 ARG A C 1
ATOM 1050 O O . ARG A 1 133 ? -0.489 6.950 20.294 1.00 84.69 133 ARG A O 1
ATOM 1057 N N . SER A 1 134 ? 0.338 5.477 18.828 1.00 87.12 134 SER A N 1
ATOM 1058 C CA . SER A 1 134 ? 1.594 5.214 19.546 1.00 87.12 134 SER A CA 1
ATOM 1059 C C . SER A 1 134 ? 2.687 6.263 19.291 1.00 87.12 134 SER A C 1
ATOM 1061 O O . SER A 1 134 ? 3.820 6.075 19.719 1.00 87.12 134 SER A O 1
ATOM 1063 N N . GLY A 1 135 ? 2.389 7.334 18.550 1.00 85.31 135 GLY A N 1
ATOM 1064 C CA . GLY A 1 135 ? 3.341 8.384 18.182 1.00 85.31 135 GLY A CA 1
ATOM 1065 C C . GLY A 1 135 ? 4.280 8.022 17.028 1.00 85.31 135 GLY A C 1
ATOM 1066 O O . GLY A 1 135 ? 5.133 8.825 16.651 1.00 85.31 135 GLY A O 1
ATOM 1067 N N . LYS A 1 136 ? 4.127 6.841 16.412 1.00 88.81 136 LYS A N 1
ATOM 1068 C CA . LYS A 1 136 ? 4.970 6.427 15.284 1.00 88.81 136 LYS A CA 1
ATOM 1069 C C . LYS A 1 136 ? 4.616 7.239 14.041 1.00 88.81 136 LYS A C 1
ATOM 1071 O O . LYS A 1 136 ? 3.469 7.238 13.596 1.00 88.81 136 LYS A O 1
ATOM 1076 N N . ARG A 1 137 ? 5.616 7.884 13.437 1.00 90.75 137 ARG A N 1
ATOM 1077 C CA . ARG A 1 137 ? 5.459 8.561 12.142 1.00 90.75 137 ARG A CA 1
ATOM 1078 C C . ARG A 1 137 ? 5.149 7.537 11.053 1.00 90.75 137 ARG A C 1
ATOM 1080 O O . ARG A 1 137 ? 5.826 6.516 10.936 1.00 90.75 137 ARG A O 1
ATOM 1087 N N . VAL A 1 138 ? 4.131 7.825 10.256 1.00 92.00 138 VAL A N 1
ATOM 1088 C CA . VAL A 1 138 ? 3.651 6.969 9.170 1.00 92.00 138 VAL A CA 1
ATOM 1089 C C . VAL A 1 138 ? 3.328 7.804 7.937 1.00 92.00 138 VAL A C 1
ATOM 1091 O O . VAL A 1 138 ? 2.907 8.960 8.029 1.00 92.00 138 VAL A O 1
ATOM 1094 N N . THR A 1 139 ? 3.527 7.204 6.772 1.00 94.31 139 THR A N 1
ATOM 1095 C CA . THR A 1 139 ? 3.299 7.816 5.462 1.00 94.31 139 THR A CA 1
ATOM 1096 C C . THR A 1 139 ? 2.290 7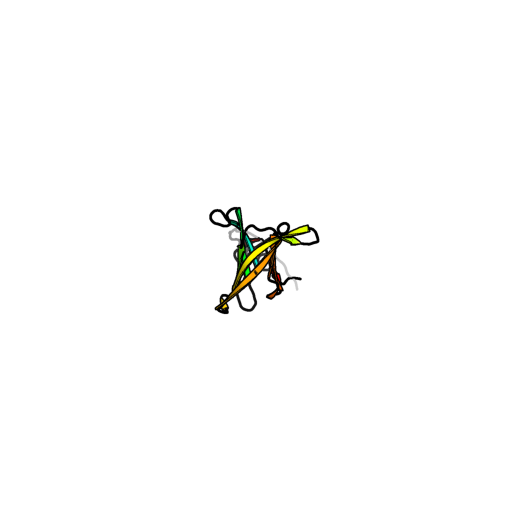.005 4.652 1.00 94.31 139 THR A C 1
ATOM 1098 O O . THR A 1 139 ? 1.776 5.976 5.106 1.00 94.31 139 THR A O 1
ATOM 1101 N N . GLY A 1 140 ? 1.956 7.516 3.471 1.00 95.12 140 GLY A N 1
ATOM 1102 C CA . GLY A 1 140 ? 0.983 6.917 2.580 1.00 95.12 140 GLY A CA 1
ATOM 1103 C C . GLY A 1 140 ? -0.454 7.104 3.041 1.00 95.12 140 GLY A C 1
ATOM 1104 O O . GLY A 1 140 ? -0.749 7.646 4.109 1.00 95.12 140 GLY A O 1
ATOM 1105 N N . PHE A 1 141 ? -1.376 6.645 2.217 1.00 95.94 141 PHE A N 1
ATOM 1106 C CA . PHE A 1 141 ? -2.802 6.726 2.466 1.00 95.94 141 PHE A CA 1
ATOM 1107 C C . PHE A 1 141 ? -3.485 5.503 1.878 1.00 95.94 141 PHE A C 1
ATOM 1109 O O . PHE A 1 141 ? -3.162 5.075 0.771 1.00 95.94 141 PHE A O 1
ATOM 1116 N N . PHE A 1 142 ? -4.452 4.977 2.622 1.00 97.00 142 PHE A N 1
ATOM 1117 C CA . PHE A 1 142 ? -5.372 3.963 2.140 1.00 97.00 142 PHE A CA 1
ATOM 1118 C C . PHE A 1 142 ? -6.792 4.340 2.545 1.00 97.00 142 PHE A C 1
ATOM 1120 O O . PHE A 1 142 ? -7.115 4.424 3.733 1.00 97.00 142 PHE A O 1
ATOM 1127 N N . GLY A 1 143 ? -7.642 4.621 1.565 1.00 95.12 143 GLY A N 1
ATOM 1128 C CA . GLY A 1 143 ? -8.958 5.188 1.834 1.00 95.12 143 GLY A CA 1
ATOM 1129 C C . GLY A 1 143 ? -9.796 5.354 0.581 1.00 95.12 143 GLY A C 1
ATOM 1130 O O . GLY A 1 143 ? -9.436 4.847 -0.477 1.00 95.12 143 GLY A O 1
ATOM 1131 N N . LYS A 1 144 ? -10.949 6.010 0.729 1.00 93.81 144 LYS A N 1
ATOM 1132 C CA . LYS A 1 144 ? -11.840 6.288 -0.399 1.00 93.81 144 LYS A CA 1
ATOM 1133 C C . LYS A 1 144 ? -11.173 7.245 -1.385 1.00 93.81 144 LYS A C 1
ATOM 1135 O O . LYS A 1 144 ? -10.407 8.119 -0.974 1.00 93.81 144 LYS A O 1
ATOM 1140 N N . VAL A 1 145 ? -11.477 7.058 -2.664 1.00 87.25 145 VAL A N 1
ATOM 1141 C CA . VAL A 1 145 ? -11.232 8.072 -3.692 1.00 87.25 145 VAL A CA 1
ATOM 1142 C C . VAL A 1 145 ? -12.241 9.202 -3.465 1.00 87.25 145 VAL A C 1
ATOM 1144 O O . VAL A 1 145 ? -13.423 8.916 -3.275 1.00 87.25 145 VAL A O 1
ATOM 1147 N N . TYR A 1 146 ? -11.760 10.443 -3.417 1.00 66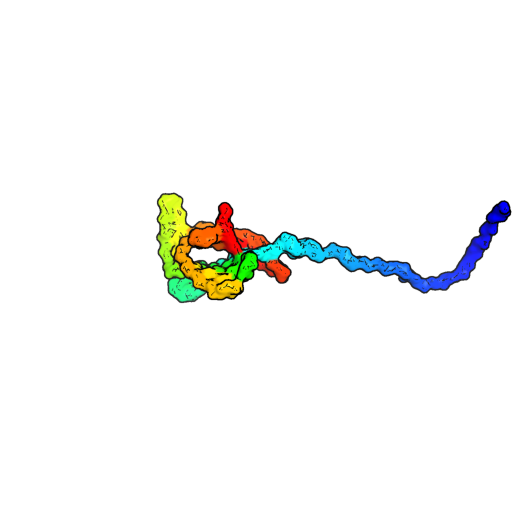.81 146 TYR A N 1
ATOM 1148 C CA . TYR A 1 146 ? -12.582 11.654 -3.376 1.00 66.81 146 TYR A CA 1
ATOM 1149 C C . TYR A 1 146 ? -12.543 12.333 -4.738 1.00 66.81 146 TYR A C 1
ATOM 1151 O O . TYR A 1 146 ? -11.467 12.249 -5.378 1.00 66.81 146 TYR A O 1
#

Nearest PDB structures (foldseek):
  8epv-assembly1_A  TM=2.537E-01  e=2.392E+00  Felis catus

pLDDT: mean 80.66, std 22.79, range [31.3, 98.0]

Sequence (146 aa):
MRNSNYQNRNRSRNQRFGGNNYEQNNSYNFVQNEKKSGAVYSRIKKGKNEGGTSVNAWRKTKNGLMTANAFPVDGVEHASQDGKISMRYVVEVVNRDMGTTQTYWCLMSKDTKKIFIKELGLVISPNGSGVTRSGKRVTGFFGKVY

Radius of gyration: 29.77 Å; Cα contacts (8 Å, |Δi|>4): 282; chains: 1; bounding box: 31×68×95 Å

Mean predicted aligned error: 12.05 Å

Secondary structure (DSSP, 8-state):
-------------------------SSTTSSTTB--EEEEEEE--SSTTTT-EEEEEEEEETTEEEEEEEEEEEEEEEE-TTS-EEEEEEEEEEETTTTEEEEEEEEEETTT--EEEGGGTEEEEEEEEEE-TT--EEEEEEEE--

Solvent-accessible surface area (backbone atoms only — not comparable to full-atom values): 8791 Å² total; per-residue (Å²): 134,82,88,86,89,84,80,90,83,89,80,92,76,93,76,90,82,78,87,79,75,91,67,90,88,85,75,79,80,73,71,83,60,50,44,55,42,19,30,48,79,44,70,33,86,67,67,100,58,46,75,37,62,35,35,46,29,34,27,64,52,96,75,40,51,33,38,35,44,33,38,62,73,59,94,56,78,44,68,45,98,88,66,52,44,27,31,44,25,40,34,42,37,35,33,64,74,72,72,45,75,50,79,44,86,32,49,28,33,66,86,70,56,31,33,49,42,70,95,75,47,28,33,39,30,65,56,57,74,42,26,35,90,87,64,49,77,47,40,11,27,35,45,71,69,129